Protein AF-A0A956WXM0-F1 (afdb_monomer_lite)

Secondary structure (DSSP, 8-state):
----SGGGSGGGTS--S-SS---TTPPPP--HHHHHHHHHHHHHTT--SSS-HHHHHHHHHHHHHHT-S-----SSHHHHHHHH-

Sequence (85 aa):
MTKQFVTDLAVFGGPPAFTEVLHVGRPNIGDRDRLLARIDEMLDRRWLTNHGPFVAELEAKLAAFLGVKHVIAMCNGTVALEIAA

pLDDT: mean 96.42, std 4.45, range [65.19, 98.81]

Foldseek 3Di:
DDDDDPCCDVVNPHDHPDPDDDDDPDDDDDDPVVVVVVVVVCVVVVPPDDPDPVQVVVFVVVCVVVVHDTDHDDPDDVVVVVVVD

Radius of gyration: 22.4 Å; chains: 1; bounding box: 45×36×57 Å

Structure (mmCIF, N/CA/C/O backbone):
data_AF-A0A956WXM0-F1
#
_entry.id   AF-A0A956WXM0-F1
#
loop_
_atom_site.group_PDB
_atom_site.id
_atom_site.type_symbol
_atom_site.label_atom_id
_atom_site.label_alt_id
_atom_site.label_comp_id
_atom_site.label_asym_id
_atom_site.label_entity_id
_atom_site.label_seq_id
_atom_site.pdbx_PDB_ins_code
_atom_site.Cartn_x
_atom_site.Cartn_y
_atom_site.Cartn_z
_atom_site.occupancy
_atom_site.B_iso_or_equiv
_atom_site.auth_seq_id
_atom_site.auth_comp_id
_atom_site.auth_asym_id
_atom_site.auth_atom_id
_atom_site.pdbx_PDB_model_num
ATOM 1 N N . MET A 1 1 ? -16.512 -13.046 28.994 1.00 65.19 1 MET A N 1
ATOM 2 C CA . MET A 1 1 ? -17.370 -12.667 30.138 1.00 65.19 1 MET A CA 1
ATOM 3 C C . MET A 1 1 ? -18.365 -11.634 29.662 1.00 65.19 1 MET A C 1
ATOM 5 O O . MET A 1 1 ? -17.947 -10.634 29.089 1.00 65.19 1 MET A O 1
ATOM 9 N N . THR A 1 2 ? -19.654 -11.878 29.864 1.00 83.62 2 THR A N 1
ATOM 10 C CA . THR A 1 2 ? -20.692 -10.887 29.567 1.00 83.62 2 THR A CA 1
ATOM 11 C C . THR A 1 2 ? -20.618 -9.781 30.617 1.00 83.62 2 THR A C 1
ATOM 13 O O . THR A 1 2 ? -20.687 -10.073 31.806 1.00 83.62 2 THR A O 1
ATOM 16 N N . LYS A 1 3 ? -20.417 -8.534 30.183 1.00 92.44 3 LYS A N 1
ATOM 17 C CA . LYS A 1 3 ? -20.419 -7.345 31.048 1.00 92.44 3 LYS A CA 1
ATOM 18 C C . LYS A 1 3 ? -21.872 -7.031 31.419 1.00 92.44 3 LYS A C 1
ATOM 20 O O . LYS A 1 3 ? -22.697 -6.950 30.512 1.00 92.44 3 LYS A O 1
ATOM 25 N N . GLN A 1 4 ? -22.193 -6.906 32.705 1.00 95.31 4 GLN A N 1
ATOM 26 C CA . GLN A 1 4 ? -23.569 -6.697 33.184 1.00 95.31 4 GLN A CA 1
ATOM 27 C C . GLN A 1 4 ? -23.747 -5.349 33.888 1.00 95.31 4 GLN A C 1
ATOM 29 O O . GLN A 1 4 ? -24.820 -4.756 33.809 1.00 95.31 4 GLN A O 1
ATOM 34 N N . PHE A 1 5 ? -22.692 -4.838 34.521 1.00 95.50 5 PHE A N 1
ATOM 35 C CA . PHE A 1 5 ? -22.680 -3.565 35.232 1.00 95.50 5 PHE A CA 1
ATOM 36 C C . PHE A 1 5 ? -21.698 -2.587 34.585 1.00 95.50 5 PHE A C 1
ATOM 38 O O . PHE A 1 5 ? -20.715 -2.984 33.959 1.00 95.50 5 PHE A O 1
ATOM 45 N N . VAL A 1 6 ? -21.928 -1.282 34.761 1.00 95.94 6 VAL A N 1
ATOM 46 C CA . VAL A 1 6 ? -21.032 -0.245 34.213 1.00 95.94 6 VAL A CA 1
ATOM 47 C C . VAL A 1 6 ? -19.612 -0.371 34.767 1.00 95.94 6 VAL A C 1
ATOM 49 O O . VAL A 1 6 ? -18.656 -0.224 34.016 1.00 95.94 6 VAL A O 1
ATOM 52 N N . THR A 1 7 ? -19.457 -0.753 36.035 1.00 96.12 7 THR A N 1
ATOM 53 C CA . THR A 1 7 ? -18.157 -1.010 36.679 1.00 96.12 7 THR A CA 1
ATOM 54 C C . THR A 1 7 ? -17.386 -2.168 36.048 1.00 96.12 7 THR A C 1
ATOM 56 O O . THR A 1 7 ? -16.177 -2.269 36.231 1.00 96.12 7 THR A O 1
ATOM 59 N N . ASP A 1 8 ? -18.049 -3.028 35.270 1.00 95.75 8 ASP A N 1
ATOM 60 C CA . ASP A 1 8 ? -17.370 -4.093 34.542 1.00 95.75 8 ASP A CA 1
ATOM 61 C C . ASP A 1 8 ? -16.615 -3.546 33.319 1.00 95.75 8 ASP A C 1
ATOM 63 O O . ASP A 1 8 ? -15.705 -4.210 32.816 1.00 95.75 8 ASP A O 1
ATOM 67 N N . LEU A 1 9 ? -16.990 -2.375 32.789 1.00 96.06 9 LEU A N 1
ATOM 68 C CA . LEU A 1 9 ? -16.342 -1.773 31.622 1.00 96.06 9 LEU A CA 1
ATOM 69 C C . LEU A 1 9 ? -14.986 -1.180 32.016 1.00 96.06 9 LEU A C 1
ATOM 71 O O . LEU A 1 9 ? -14.849 -0.533 33.051 1.00 96.06 9 LEU A O 1
ATOM 75 N N . ALA A 1 10 ? -13.983 -1.334 31.151 1.00 95.56 10 ALA A N 1
ATOM 76 C CA . ALA A 1 10 ? -12.619 -0.912 31.474 1.00 95.56 10 ALA A CA 1
ATOM 77 C C . ALA A 1 10 ? -12.449 0.590 31.695 1.00 95.56 10 ALA A C 1
ATOM 79 O O . ALA A 1 10 ? -11.653 1.001 32.532 1.00 95.56 10 ALA A O 1
ATOM 80 N N . VAL A 1 11 ? -13.249 1.409 31.009 1.00 96.62 11 VAL A N 1
ATOM 81 C CA . VAL A 1 11 ? -13.280 2.861 31.233 1.00 96.62 11 VAL A CA 1
ATOM 82 C C . VAL A 1 11 ? -13.690 3.229 32.671 1.00 96.62 11 VAL A C 1
ATOM 84 O O . VAL A 1 11 ? -13.372 4.318 33.133 1.00 96.62 11 VAL A O 1
ATOM 87 N N . PHE A 1 12 ? -14.343 2.310 33.394 1.00 97.06 12 PHE A N 1
ATOM 88 C CA . PHE A 1 12 ? -14.775 2.457 34.786 1.00 97.06 12 PHE A CA 1
ATOM 89 C C . PHE A 1 12 ? -13.971 1.584 35.775 1.00 97.06 12 PHE A C 1
ATOM 91 O O . PHE A 1 12 ? -14.420 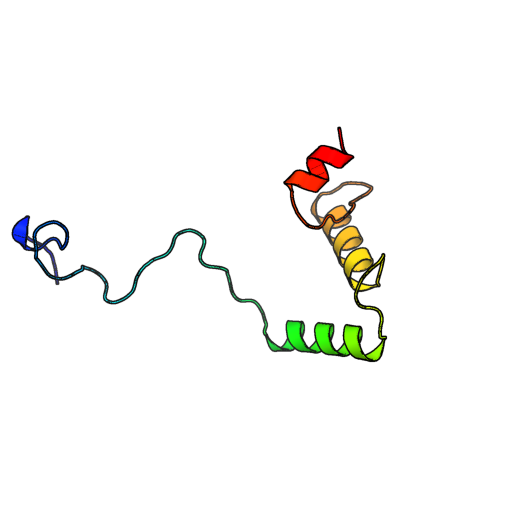1.359 36.895 1.00 97.06 12 PHE A O 1
ATOM 98 N N . GLY A 1 13 ? -12.786 1.092 35.388 1.00 94.62 13 GLY A N 1
ATOM 99 C CA . GLY A 1 13 ? -11.878 0.341 36.271 1.00 94.62 13 GLY A CA 1
ATOM 100 C C . GLY A 1 13 ? -12.040 -1.183 36.248 1.00 94.62 13 GLY A C 1
ATOM 101 O O . GLY A 1 13 ? -11.255 -1.887 36.881 1.00 94.62 13 GLY A O 1
ATOM 102 N N . GLY A 1 14 ? -13.012 -1.709 35.499 1.00 95.25 14 GLY A N 1
ATOM 103 C CA . GLY A 1 14 ? -13.116 -3.142 35.223 1.00 95.25 14 GLY A CA 1
ATOM 104 C C . GLY A 1 14 ? -12.025 -3.647 34.261 1.00 95.25 14 GLY A C 1
ATOM 105 O O . GLY A 1 14 ? -11.253 -2.870 33.699 1.00 95.25 14 GLY A O 1
ATOM 106 N N . PRO A 1 15 ? -11.942 -4.961 34.003 1.00 94.25 15 PRO A N 1
ATOM 107 C CA . PRO A 1 15 ? -10.983 -5.489 33.037 1.00 94.25 15 PRO A CA 1
ATOM 108 C C . PRO A 1 15 ? -11.404 -5.173 31.583 1.00 94.25 15 PRO A C 1
ATOM 110 O O . PRO A 1 15 ? -12.604 -5.199 31.280 1.00 94.25 15 PRO A O 1
ATOM 113 N N . PRO A 1 16 ? -10.467 -4.936 30.644 1.00 94.50 16 PRO A N 1
ATOM 114 C CA . PRO A 1 16 ? -10.755 -4.824 29.210 1.00 94.50 16 PRO A CA 1
ATOM 115 C C . PRO A 1 16 ? -11.571 -5.997 28.659 1.00 94.50 16 PRO A C 1
ATOM 117 O O . PRO A 1 16 ? -11.465 -7.129 29.126 1.00 94.50 16 PRO A O 1
ATOM 120 N N . ALA A 1 17 ? -12.415 -5.722 27.661 1.00 93.69 17 ALA A N 1
ATOM 121 C CA . ALA A 1 17 ? -13.209 -6.761 27.002 1.00 93.69 17 ALA A CA 1
ATOM 122 C C . ALA A 1 17 ? -12.358 -7.678 26.103 1.00 93.69 17 ALA A C 1
ATOM 124 O O . ALA A 1 17 ? -12.708 -8.840 25.915 1.00 93.69 17 ALA A O 1
ATOM 125 N N . PHE A 1 18 ? -11.241 -7.163 25.586 1.00 93.38 18 PHE A N 1
ATOM 126 C CA . PHE A 1 18 ? -10.286 -7.877 24.745 1.00 93.38 18 PHE A CA 1
ATOM 127 C C . PHE A 1 18 ? -8.913 -7.852 25.411 1.00 93.38 18 PHE A C 1
ATOM 129 O O . PHE A 1 18 ? -8.549 -6.866 26.050 1.00 93.38 18 PHE A O 1
ATOM 136 N N . THR A 1 19 ? -8.152 -8.929 25.251 1.00 93.69 19 THR A N 1
ATOM 137 C CA . THR A 1 19 ? -6.765 -9.020 25.733 1.00 93.69 19 THR A CA 1
ATOM 138 C C . THR A 1 19 ? -5.790 -8.270 24.832 1.00 93.69 19 THR A C 1
ATOM 140 O O . THR A 1 19 ? -4.723 -7.869 25.284 1.00 93.69 19 THR A O 1
ATOM 143 N N . GLU A 1 20 ? -6.162 -8.065 23.569 1.00 95.06 20 GLU A N 1
ATOM 144 C CA . GLU A 1 20 ? -5.365 -7.361 22.570 1.00 95.06 20 GLU A CA 1
ATOM 145 C C . GLU A 1 20 ? -6.073 -6.098 22.083 1.00 95.06 20 GLU A C 1
ATOM 147 O O . GLU A 1 20 ? -7.305 -6.015 22.052 1.00 95.06 20 GLU A O 1
ATOM 152 N N . VAL A 1 21 ? -5.278 -5.113 21.664 1.00 94.75 21 VAL A N 1
ATOM 153 C CA . VAL A 1 21 ? -5.789 -3.874 21.078 1.00 94.75 21 VAL A CA 1
ATOM 154 C C . VAL A 1 21 ? -6.218 -4.121 19.635 1.00 94.75 21 VAL A C 1
ATOM 156 O O . VAL A 1 21 ? -5.462 -4.639 18.811 1.00 94.75 21 VAL A O 1
ATOM 159 N N . LEU A 1 22 ? -7.433 -3.689 19.310 1.00 94.00 22 LEU A N 1
ATOM 160 C CA . LEU A 1 22 ? -7.966 -3.720 17.954 1.00 94.00 22 LEU A CA 1
ATOM 161 C C . LEU A 1 22 ? -7.716 -2.363 17.286 1.00 94.00 22 LEU A C 1
ATOM 163 O O . LEU A 1 22 ? -8.405 -1.384 17.564 1.00 94.00 22 LEU A O 1
ATOM 167 N N . HIS A 1 23 ? -6.703 -2.294 16.423 1.00 96.50 23 HIS A N 1
ATOM 168 C CA . HIS A 1 23 ? -6.332 -1.063 15.723 1.00 96.50 23 HIS A CA 1
ATOM 169 C C . HIS A 1 23 ? -7.111 -0.892 14.415 1.00 96.50 23 HIS A C 1
ATOM 171 O O . HIS A 1 23 ? -7.029 -1.733 13.517 1.00 96.50 23 HIS A O 1
ATOM 177 N N . VAL A 1 24 ? -7.797 0.244 14.269 1.00 97.12 24 VAL A N 1
ATOM 178 C CA . VAL A 1 24 ? -8.304 0.695 12.966 1.00 97.12 24 VAL A CA 1
ATOM 179 C C . VAL A 1 24 ? -7.112 0.984 12.053 1.00 97.12 24 VAL A C 1
ATOM 181 O O . VAL A 1 24 ? -6.158 1.639 12.465 1.00 97.12 24 VAL A O 1
ATOM 184 N N . GLY A 1 25 ? -7.155 0.475 10.820 1.00 95.81 25 GLY A N 1
ATOM 185 C CA . GLY A 1 25 ? -6.081 0.668 9.841 1.00 95.81 25 GLY A CA 1
ATOM 186 C C . GLY A 1 25 ? -4.854 -0.228 10.039 1.00 95.81 25 GLY A C 1
ATOM 187 O O . GLY A 1 25 ? -3.820 0.032 9.427 1.00 95.81 25 GLY A O 1
ATOM 188 N N . ARG A 1 26 ? -4.935 -1.285 10.865 1.00 96.56 26 ARG A N 1
ATOM 189 C CA . ARG A 1 26 ? -3.859 -2.287 10.960 1.00 96.56 26 ARG A CA 1
ATOM 190 C C . ARG A 1 26 ? -3.555 -2.855 9.557 1.00 96.56 26 ARG A C 1
ATOM 192 O O . ARG A 1 26 ? -4.494 -3.303 8.899 1.00 96.56 26 ARG A O 1
ATOM 199 N N . PRO A 1 27 ? -2.290 -2.856 9.089 1.00 96.56 27 PRO A N 1
ATOM 200 C CA . PRO A 1 27 ? -1.971 -3.303 7.735 1.00 96.56 27 PRO A CA 1
ATOM 201 C C . PRO A 1 27 ? -2.338 -4.769 7.492 1.00 96.56 27 PRO A C 1
ATOM 203 O O . PRO A 1 27 ? -2.026 -5.637 8.309 1.00 96.56 27 PRO A O 1
ATOM 206 N N . ASN A 1 28 ? -2.938 -5.046 6.333 1.00 96.44 28 ASN A N 1
ATOM 207 C CA . ASN A 1 28 ? -3.118 -6.411 5.849 1.00 96.44 28 ASN A CA 1
ATOM 208 C C . ASN A 1 28 ? -1.759 -6.970 5.414 1.00 96.44 28 ASN A C 1
ATOM 210 O O . ASN A 1 28 ? -1.066 -6.359 4.599 1.00 96.44 28 ASN A O 1
ATOM 214 N N . ILE A 1 29 ? -1.379 -8.130 5.949 1.00 96.44 29 ILE A N 1
ATOM 215 C CA . ILE A 1 29 ? -0.114 -8.783 5.605 1.00 96.44 29 ILE A CA 1
ATOM 216 C C . ILE A 1 29 ? -0.335 -9.693 4.399 1.00 96.44 29 ILE A C 1
ATOM 218 O O . ILE A 1 29 ? -1.170 -10.594 4.438 1.00 96.44 29 ILE A O 1
ATOM 222 N N . GLY A 1 30 ? 0.402 -9.423 3.322 1.00 95.12 30 GLY A N 1
ATOM 223 C CA . GLY A 1 30 ? 0.413 -10.250 2.119 1.00 95.12 30 GLY A CA 1
ATOM 224 C C . GLY A 1 30 ? 1.365 -11.444 2.219 1.00 95.12 30 GLY A C 1
ATOM 225 O O . GLY A 1 30 ? 1.912 -11.753 3.277 1.00 95.12 30 GLY A O 1
ATOM 226 N N . ASP A 1 31 ? 1.590 -12.090 1.079 1.00 98.25 31 ASP A N 1
ATOM 227 C CA . ASP A 1 31 ? 2.566 -13.170 0.935 1.00 98.25 31 ASP A CA 1
ATOM 228 C C . ASP A 1 31 ? 3.999 -12.644 1.140 1.00 98.25 31 ASP A C 1
ATOM 230 O O . ASP A 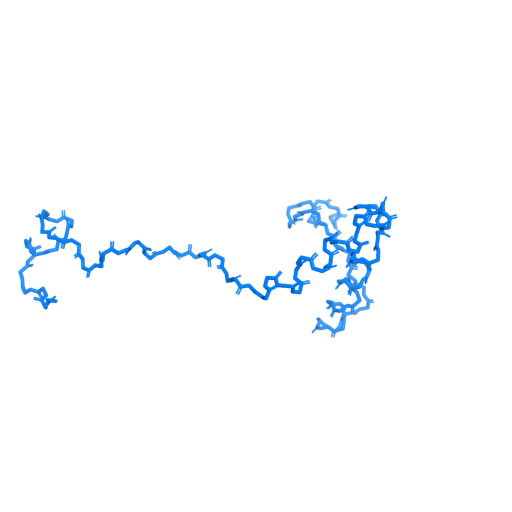1 31 ? 4.498 -11.815 0.369 1.00 98.25 31 ASP A O 1
ATOM 234 N N . ARG A 1 32 ? 4.643 -13.123 2.209 1.00 98.12 32 ARG A N 1
ATOM 235 C CA . ARG A 1 32 ? 5.998 -12.725 2.602 1.00 98.12 32 ARG A CA 1
ATOM 236 C C . ARG A 1 32 ? 7.048 -13.213 1.608 1.00 98.12 32 ARG A C 1
ATOM 238 O O . ARG A 1 32 ? 7.952 -12.446 1.286 1.00 98.12 32 ARG A O 1
ATOM 245 N N . ASP A 1 33 ? 6.929 -14.441 1.122 1.00 98.50 33 ASP A N 1
ATOM 246 C CA . ASP A 1 33 ? 7.942 -15.056 0.262 1.00 98.50 33 ASP A CA 1
ATOM 247 C C . ASP A 1 33 ? 7.944 -14.376 -1.106 1.00 98.50 33 ASP A C 1
ATOM 249 O O . ASP A 1 33 ? 8.995 -14.034 -1.649 1.00 98.50 33 ASP A O 1
ATOM 253 N N . ARG A 1 34 ? 6.752 -14.041 -1.614 1.00 98.19 34 ARG A N 1
ATOM 254 C CA . ARG A 1 34 ? 6.610 -13.245 -2.836 1.00 98.19 34 ARG A CA 1
ATOM 255 C C . ARG A 1 34 ? 7.205 -11.840 -2.704 1.00 98.19 34 ARG A C 1
ATOM 257 O O . ARG A 1 34 ? 7.742 -11.320 -3.684 1.00 98.19 34 ARG A O 1
ATOM 264 N N . LEU A 1 35 ? 7.075 -11.197 -1.540 1.00 98.06 35 LEU A N 1
ATOM 265 C CA . LEU A 1 35 ? 7.683 -9.885 -1.297 1.00 98.06 35 LEU A CA 1
ATOM 266 C C . LEU A 1 35 ? 9.211 -9.987 -1.292 1.00 98.06 35 LEU A C 1
ATOM 268 O O . LEU A 1 35 ? 9.867 -9.205 -1.979 1.00 98.06 35 LEU A O 1
ATOM 272 N N . LEU A 1 36 ? 9.762 -10.948 -0.546 1.00 98.44 36 LEU A N 1
ATOM 273 C CA . LEU A 1 36 ? 11.208 -11.136 -0.431 1.00 98.44 36 LEU A CA 1
ATOM 274 C C . LEU A 1 36 ? 11.843 -11.458 -1.786 1.00 98.44 36 LEU A C 1
ATOM 276 O O . LEU A 1 36 ? 12.803 -10.797 -2.159 1.00 98.44 36 LEU A O 1
ATOM 280 N N . ALA A 1 37 ? 11.222 -12.326 -2.589 1.00 98.56 37 ALA A N 1
ATOM 281 C CA . ALA A 1 37 ? 11.706 -12.629 -3.937 1.00 98.56 37 ALA A CA 1
ATOM 282 C C . ALA A 1 37 ? 11.814 -11.381 -4.839 1.00 98.56 37 ALA A C 1
ATOM 284 O O . ALA A 1 37 ? 12.746 -11.258 -5.631 1.00 98.56 37 ALA A O 1
ATOM 285 N N . ARG A 1 38 ? 10.884 -10.420 -4.716 1.00 98.19 38 ARG A N 1
ATOM 286 C CA . ARG A 1 38 ? 10.957 -9.147 -5.459 1.00 98.19 38 ARG A CA 1
ATOM 287 C C . ARG A 1 38 ? 12.055 -8.225 -4.941 1.00 98.19 38 ARG A C 1
ATOM 289 O O . ARG A 1 38 ? 12.662 -7.506 -5.731 1.00 98.19 38 ARG A O 1
ATOM 296 N N . ILE A 1 39 ? 12.283 -8.217 -3.628 1.00 98.25 39 ILE A N 1
ATOM 297 C CA . ILE A 1 39 ? 13.374 -7.451 -3.018 1.00 98.25 39 ILE A CA 1
ATOM 298 C C . ILE A 1 39 ? 14.718 -8.004 -3.497 1.00 98.25 39 ILE A C 1
ATOM 300 O O . ILE A 1 39 ? 15.555 -7.218 -3.932 1.00 98.25 39 ILE A O 1
ATOM 304 N N . ASP A 1 40 ? 14.890 -9.325 -3.496 1.00 98.62 40 ASP A N 1
ATOM 305 C CA . ASP A 1 40 ? 16.110 -9.978 -3.978 1.00 98.62 40 ASP A CA 1
ATOM 306 C C . ASP A 1 40 ? 16.373 -9.627 -5.448 1.00 98.62 40 ASP A C 1
ATOM 308 O O . ASP A 1 40 ? 17.446 -9.129 -5.784 1.00 98.62 40 ASP A O 1
ATOM 312 N N . GLU A 1 41 ? 15.358 -9.735 -6.313 1.00 98.38 41 GLU A N 1
ATOM 313 C CA . GLU A 1 41 ? 15.487 -9.352 -7.723 1.00 98.38 41 GLU A CA 1
ATOM 314 C C . GLU A 1 41 ? 15.887 -7.871 -7.900 1.00 98.38 41 GLU A C 1
ATOM 316 O O . GLU A 1 41 ? 16.710 -7.540 -8.759 1.00 98.38 41 GLU A O 1
ATOM 321 N N . MET A 1 42 ? 15.330 -6.958 -7.097 1.00 97.81 42 MET A N 1
ATOM 322 C CA . MET A 1 42 ? 15.694 -5.536 -7.125 1.00 97.81 42 MET A CA 1
ATOM 323 C C . MET A 1 42 ? 17.171 -5.314 -6.762 1.00 97.81 42 MET A C 1
ATOM 325 O O . MET A 1 42 ? 17.860 -4.512 -7.407 1.00 97.81 42 MET A O 1
ATOM 329 N N . LEU A 1 43 ? 17.643 -6.013 -5.726 1.00 98.38 43 LEU A N 1
ATOM 330 C CA . LEU A 1 43 ? 19.009 -5.924 -5.215 1.00 98.38 43 LEU A CA 1
ATOM 331 C C . LEU A 1 43 ? 20.017 -6.523 -6.203 1.00 98.38 43 LEU A C 1
ATOM 333 O O . LEU A 1 43 ? 21.012 -5.864 -6.509 1.00 98.38 43 LEU A O 1
ATOM 337 N N . ASP A 1 44 ? 19.724 -7.693 -6.774 1.00 98.50 44 ASP A N 1
ATOM 338 C CA . ASP A 1 44 ? 20.559 -8.361 -7.783 1.00 98.50 44 ASP A CA 1
ATOM 339 C C . ASP A 1 44 ? 20.741 -7.491 -9.033 1.00 98.50 44 ASP A C 1
ATOM 341 O O . ASP A 1 44 ? 21.841 -7.357 -9.579 1.00 98.50 44 ASP A O 1
ATOM 345 N N . ARG A 1 45 ? 19.666 -6.817 -9.459 1.00 97.62 45 ARG A N 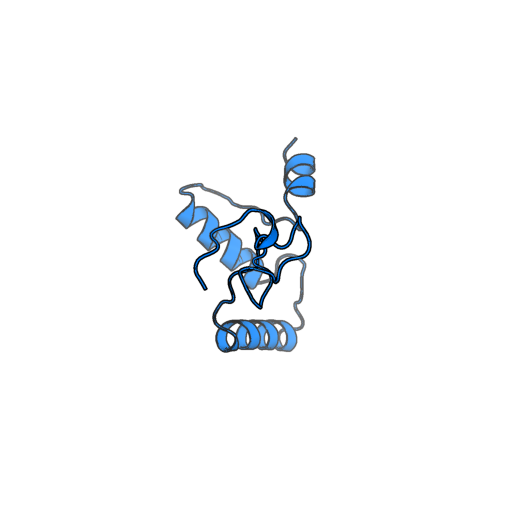1
ATOM 346 C CA . ARG A 1 45 ? 19.698 -5.847 -10.565 1.00 97.62 45 ARG A CA 1
ATOM 347 C C . ARG A 1 45 ? 20.464 -4.571 -10.217 1.00 97.62 45 ARG A C 1
ATOM 349 O O . ARG A 1 45 ? 20.827 -3.828 -11.128 1.00 97.62 45 ARG A O 1
ATOM 356 N N . ARG A 1 46 ? 20.677 -4.287 -8.927 1.00 97.88 46 ARG A N 1
ATOM 357 C CA . ARG A 1 46 ? 21.200 -3.013 -8.400 1.00 97.88 46 ARG A CA 1
ATOM 358 C C . ARG A 1 46 ? 20.415 -1.797 -8.905 1.00 97.88 46 ARG A C 1
ATOM 360 O O . ARG A 1 46 ? 20.969 -0.710 -9.054 1.00 97.88 46 ARG A O 1
ATOM 367 N N . TRP A 1 47 ? 19.116 -1.974 -9.156 1.00 97.94 47 TRP A N 1
ATOM 368 C CA . TRP A 1 47 ? 18.222 -0.923 -9.639 1.00 97.94 47 TRP A CA 1
ATOM 369 C C . TRP A 1 47 ? 17.078 -0.735 -8.647 1.00 97.94 47 TRP A C 1
ATOM 371 O O . TRP A 1 47 ? 16.042 -1.387 -8.732 1.00 97.94 47 TRP A O 1
ATOM 381 N N . LEU A 1 48 ? 17.291 0.168 -7.689 1.00 97.44 48 LEU A N 1
ATOM 382 C CA . LEU A 1 48 ? 16.435 0.291 -6.504 1.00 97.44 48 LEU A CA 1
ATOM 383 C C . LEU A 1 48 ? 15.310 1.334 -6.641 1.00 97.44 48 LEU A C 1
ATOM 385 O O . LEU A 1 48 ? 14.349 1.313 -5.883 1.00 97.44 48 LEU A O 1
ATOM 389 N N . THR A 1 49 ? 15.445 2.288 -7.564 1.00 96.88 49 THR A N 1
ATOM 390 C CA . THR A 1 49 ? 14.523 3.426 -7.741 1.00 96.88 49 THR A CA 1
ATOM 391 C C . THR A 1 49 ? 14.666 4.013 -9.153 1.00 96.88 49 THR A C 1
ATOM 393 O O . THR A 1 49 ? 15.358 3.433 -9.978 1.00 96.88 49 THR A O 1
ATOM 396 N N . ASN A 1 50 ? 14.059 5.165 -9.445 1.00 96.50 50 ASN A N 1
ATOM 397 C CA . ASN A 1 50 ? 14.199 5.911 -10.700 1.00 96.50 50 ASN A CA 1
ATOM 398 C C . ASN A 1 50 ? 13.763 5.078 -11.919 1.00 96.50 50 ASN A C 1
ATOM 400 O O . ASN A 1 50 ? 14.589 4.651 -12.723 1.00 96.50 50 ASN A O 1
ATOM 404 N N . HIS A 1 51 ? 12.450 4.846 -12.035 1.00 95.69 51 HIS A N 1
ATOM 405 C CA . HIS A 1 51 ? 11.819 4.149 -13.167 1.00 95.69 51 HIS A CA 1
ATOM 406 C C . HIS A 1 51 ? 12.317 2.697 -13.376 1.00 95.69 51 HIS A C 1
ATOM 408 O O . HIS A 1 51 ? 12.557 2.236 -14.493 1.00 95.69 51 HIS A O 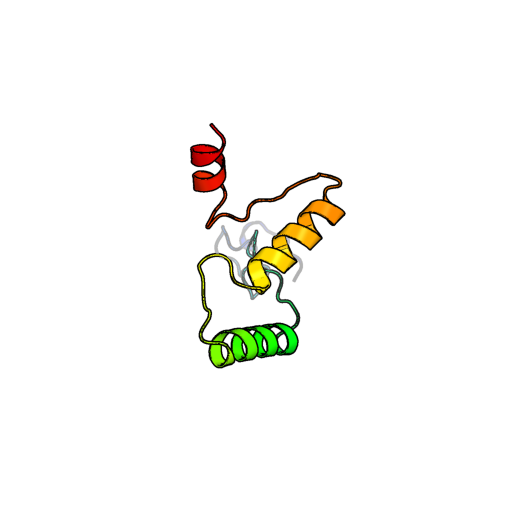1
ATOM 414 N N . GLY A 1 52 ? 12.474 1.957 -12.276 1.00 97.50 52 GLY A N 1
ATOM 415 C CA . GLY A 1 52 ? 12.797 0.528 -12.309 1.00 97.50 52 GLY A CA 1
ATOM 416 C C . GLY A 1 52 ? 11.641 -0.364 -12.801 1.00 97.50 52 GLY A C 1
ATOM 417 O O . GLY A 1 52 ? 10.497 0.081 -12.924 1.00 97.50 52 GLY A O 1
ATOM 418 N N . PRO A 1 53 ? 11.898 -1.662 -13.033 1.00 97.81 53 PRO A N 1
ATOM 419 C CA . PRO A 1 53 ? 10.904 -2.579 -13.599 1.00 97.81 53 PRO A CA 1
ATOM 420 C C . PRO A 1 53 ? 9.650 -2.741 -12.726 1.00 97.81 53 PRO A C 1
ATOM 422 O O . PRO A 1 53 ? 8.547 -2.870 -13.251 1.00 97.81 53 PRO A O 1
ATOM 425 N N . PHE A 1 54 ? 9.790 -2.692 -11.398 1.00 98.31 54 PHE A N 1
ATOM 426 C CA . PHE A 1 54 ? 8.658 -2.890 -10.491 1.00 98.31 54 PHE A CA 1
ATOM 427 C C . PHE A 1 54 ? 7.675 -1.720 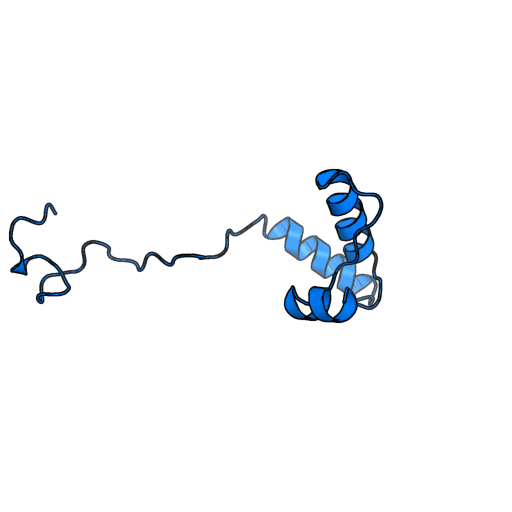-10.462 1.00 98.31 54 PHE A C 1
ATOM 429 O O . PHE A 1 54 ? 6.479 -1.957 -10.295 1.00 98.31 54 PHE A O 1
ATOM 436 N N . VAL A 1 55 ? 8.143 -0.480 -10.650 1.00 98.38 55 VAL A N 1
ATOM 437 C CA . VAL A 1 55 ? 7.229 0.668 -10.738 1.00 98.38 55 VAL A CA 1
ATOM 438 C C . VAL A 1 55 ? 6.484 0.658 -12.073 1.00 98.38 55 VAL A C 1
ATOM 440 O O . VAL A 1 55 ? 5.267 0.798 -12.072 1.00 98.38 55 VAL A O 1
ATOM 443 N N . ALA A 1 56 ? 7.168 0.328 -13.174 1.00 98.25 56 ALA A N 1
ATOM 444 C CA . ALA A 1 56 ? 6.532 0.177 -14.482 1.00 98.25 56 ALA A CA 1
ATOM 445 C C . ALA A 1 56 ? 5.471 -0.943 -14.487 1.00 98.25 56 ALA A C 1
ATOM 447 O O . ALA A 1 56 ? 4.381 -0.781 -15.035 1.00 98.25 56 ALA A O 1
ATOM 448 N N . GLU A 1 57 ? 5.756 -2.078 -13.837 1.00 98.44 57 GLU A N 1
ATOM 449 C CA . GLU A 1 57 ? 4.781 -3.161 -13.667 1.00 98.44 57 GLU A CA 1
ATOM 450 C C . GLU A 1 57 ? 3.568 -2.713 -12.837 1.00 98.44 57 GLU A C 1
ATOM 452 O O . GLU A 1 57 ? 2.427 -3.023 -13.191 1.00 98.44 57 GLU A O 1
ATOM 457 N N . LEU A 1 58 ? 3.803 -1.999 -11.730 1.00 98.50 58 LEU A N 1
ATOM 458 C CA . LEU A 1 58 ? 2.743 -1.482 -10.866 1.00 98.50 58 LEU A CA 1
ATOM 459 C C . LEU A 1 58 ? 1.832 -0.514 -11.630 1.00 98.50 58 LEU A C 1
ATOM 461 O O . LEU A 1 58 ? 0.613 -0.673 -11.593 1.00 98.50 58 LEU A O 1
ATOM 465 N N . GLU A 1 59 ? 2.413 0.448 -12.342 1.00 98.75 59 GLU A N 1
ATOM 466 C CA . GLU A 1 59 ? 1.689 1.436 -13.144 1.00 98.75 59 GLU A CA 1
ATOM 467 C C . GLU A 1 59 ? 0.845 0.766 -14.231 1.00 98.75 59 GLU A C 1
ATOM 469 O O . GLU A 1 59 ? -0.343 1.061 -14.351 1.00 98.75 59 GLU A O 1
ATOM 474 N N . ALA A 1 60 ? 1.409 -0.200 -14.964 1.00 98.75 60 ALA A N 1
ATOM 475 C CA . ALA A 1 60 ? 0.680 -0.940 -15.991 1.00 98.75 60 ALA A CA 1
ATOM 476 C C . ALA A 1 60 ? -0.504 -1.731 -15.408 1.00 98.75 60 ALA A C 1
ATOM 478 O O . ALA A 1 60 ? -1.613 -1.700 -15.950 1.00 98.75 60 ALA A O 1
ATOM 479 N N . LYS A 1 61 ? -0.296 -2.418 -14.276 1.00 98.75 61 LYS A N 1
ATOM 480 C CA . LYS A 1 61 ? -1.355 -3.180 -13.597 1.00 98.75 61 LYS A CA 1
ATOM 481 C C . LYS A 1 61 ? -2.452 -2.277 -13.048 1.00 98.75 61 LYS A C 1
ATOM 483 O O . LYS A 1 61 ? -3.625 -2.625 -13.160 1.00 98.75 61 LYS A O 1
ATOM 488 N N . LEU A 1 62 ? -2.092 -1.128 -12.480 1.00 98.69 62 LEU A N 1
ATOM 489 C CA . LEU A 1 62 ? -3.063 -0.157 -11.984 1.00 98.69 62 LEU A CA 1
ATOM 490 C C . LEU A 1 62 ? -3.835 0.506 -13.122 1.00 98.69 62 LEU A C 1
ATOM 492 O O . LEU A 1 62 ? -5.046 0.645 -13.003 1.00 98.69 62 LEU A O 1
ATOM 496 N N . ALA A 1 63 ? -3.183 0.857 -14.231 1.00 98.81 63 ALA A N 1
ATOM 497 C CA . ALA A 1 63 ? -3.860 1.412 -15.401 1.00 98.81 63 ALA A CA 1
ATOM 498 C C . ALA A 1 63 ? -4.935 0.447 -15.926 1.00 98.81 63 ALA A C 1
ATOM 500 O O . ALA A 1 63 ? -6.080 0.849 -16.138 1.00 98.81 63 ALA A O 1
ATOM 501 N N . ALA A 1 64 ? -4.596 -0.844 -16.027 1.00 98.75 64 ALA A N 1
ATOM 502 C CA . ALA A 1 64 ? -5.543 -1.890 -16.403 1.00 98.75 64 ALA A CA 1
ATOM 503 C C . ALA A 1 64 ? -6.674 -2.064 -15.373 1.00 98.75 64 ALA A C 1
ATOM 505 O O . ALA A 1 64 ? -7.839 -2.144 -15.756 1.00 98.75 64 AL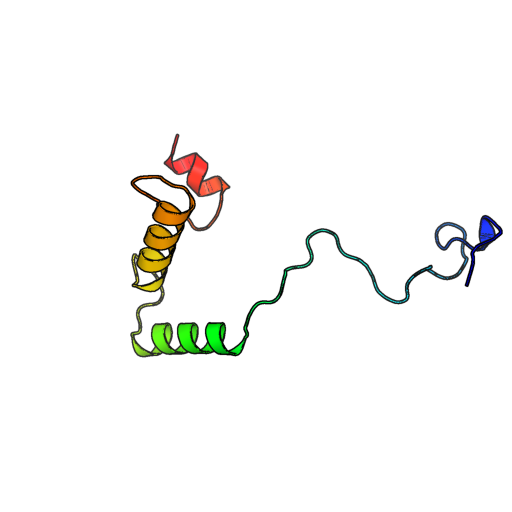A A O 1
ATOM 506 N N . PHE A 1 65 ? -6.350 -2.092 -14.076 1.00 98.69 65 PHE A N 1
ATOM 507 C CA . PHE A 1 65 ? -7.335 -2.240 -12.999 1.00 98.69 65 PHE A CA 1
ATOM 508 C C . PHE A 1 65 ? -8.322 -1.064 -12.926 1.00 98.69 65 PHE A C 1
ATOM 510 O O . PHE A 1 65 ? -9.512 -1.270 -12.708 1.00 98.69 65 PHE A O 1
ATOM 517 N N . LEU A 1 66 ? -7.834 0.162 -13.123 1.00 98.56 66 LEU A N 1
ATOM 518 C CA . LEU A 1 66 ? -8.624 1.393 -13.059 1.00 98.56 66 LEU A CA 1
ATOM 519 C C . LEU A 1 66 ? -9.344 1.718 -14.379 1.00 98.56 66 LEU A C 1
ATOM 521 O O . LEU A 1 66 ? -10.200 2.599 -14.397 1.00 98.56 66 LEU A O 1
ATOM 525 N N . GLY A 1 67 ? -8.999 1.047 -15.484 1.00 98.62 67 GLY A N 1
ATOM 526 C CA . GLY A 1 67 ? -9.569 1.323 -16.806 1.00 98.62 67 GLY A CA 1
ATOM 527 C C . GLY A 1 67 ? -9.117 2.659 -17.409 1.00 98.62 67 GLY A C 1
ATOM 528 O O . GLY A 1 67 ? -9.871 3.290 -18.148 1.00 98.62 67 GLY A O 1
ATOM 529 N N . VAL A 1 68 ? -7.898 3.108 -17.095 1.00 98.69 68 VAL A N 1
ATOM 530 C CA . VAL A 1 68 ? -7.323 4.373 -17.583 1.00 98.69 68 VAL A CA 1
ATOM 531 C C . VAL A 1 68 ? -6.114 4.122 -18.482 1.00 98.69 68 VAL A C 1
ATOM 533 O O . VAL A 1 68 ? -5.518 3.050 -18.465 1.00 98.69 68 VAL A O 1
ATOM 536 N N . LYS A 1 69 ? -5.725 5.124 -19.280 1.00 98.44 69 LYS A N 1
ATOM 537 C CA . LYS A 1 69 ? -4.589 4.994 -20.211 1.00 98.44 69 LYS A CA 1
ATOM 538 C C . LYS A 1 69 ? -3.231 4.981 -19.508 1.00 98.44 69 LYS A C 1
ATOM 540 O O . LYS A 1 69 ? -2.328 4.280 -19.953 1.00 98.44 69 LYS A O 1
ATOM 545 N N . HIS A 1 70 ? -3.083 5.775 -18.448 1.00 98.12 70 HIS A N 1
ATOM 546 C CA . HIS A 1 70 ? -1.802 6.011 -17.786 1.00 98.12 70 HIS A CA 1
ATOM 547 C C . HIS A 1 70 ? -1.978 6.097 -16.271 1.00 98.12 70 HIS A C 1
ATOM 549 O O . HIS A 1 70 ? -2.979 6.625 -15.787 1.00 98.12 70 HIS A O 1
ATOM 555 N N . VAL A 1 71 ? -0.974 5.611 -15.547 1.00 98.50 71 VAL A N 1
ATOM 556 C CA . VAL A 1 71 ? -0.784 5.795 -14.106 1.00 98.50 71 VAL A CA 1
ATOM 557 C C . VAL A 1 71 ? 0.670 6.202 -13.905 1.00 98.50 71 VAL A C 1
ATOM 559 O O . VAL A 1 71 ? 1.544 5.642 -14.558 1.00 98.50 71 VAL A O 1
ATOM 562 N N . ILE A 1 72 ? 0.906 7.170 -13.021 1.00 97.94 72 ILE A N 1
ATOM 563 C CA . ILE A 1 72 ? 2.245 7.592 -12.602 1.00 97.94 72 ILE A CA 1
ATOM 564 C C . ILE A 1 72 ? 2.322 7.375 -11.093 1.00 97.94 72 ILE A C 1
ATOM 566 O O . ILE A 1 72 ? 1.551 7.970 -10.335 1.00 97.94 72 ILE A O 1
ATOM 570 N N . ALA A 1 73 ? 3.200 6.481 -10.653 1.00 98.12 73 ALA A N 1
ATOM 571 C CA . ALA A 1 73 ? 3.366 6.166 -9.244 1.00 98.12 73 ALA A CA 1
ATOM 572 C C . ALA A 1 73 ? 4.228 7.231 -8.553 1.00 98.12 73 ALA A C 1
ATOM 574 O O . ALA A 1 73 ? 5.351 7.518 -8.963 1.00 98.12 73 ALA A O 1
ATOM 575 N N . MET A 1 74 ? 3.709 7.777 -7.454 1.00 97.81 74 MET A N 1
ATOM 576 C CA . MET A 1 74 ? 4.383 8.787 -6.638 1.00 97.81 74 MET A CA 1
ATOM 577 C C . MET A 1 74 ? 4.706 8.245 -5.247 1.00 97.81 74 MET A C 1
ATOM 579 O O . MET A 1 74 ? 4.140 7.247 -4.803 1.00 97.81 74 MET A O 1
ATOM 583 N N . CYS A 1 75 ? 5.605 8.920 -4.529 1.00 97.25 75 CYS A N 1
ATOM 584 C CA . CYS A 1 75 ? 6.026 8.491 -3.194 1.00 97.25 75 CYS A CA 1
ATOM 585 C C . CYS A 1 75 ? 4.900 8.552 -2.144 1.00 97.25 75 CYS A C 1
ATOM 587 O O . CYS A 1 75 ? 4.963 7.829 -1.152 1.00 97.25 75 CYS A O 1
ATOM 589 N N . ASN A 1 76 ? 3.883 9.399 -2.343 1.00 98.56 76 ASN A N 1
ATOM 590 C CA . ASN A 1 76 ? 2.656 9.454 -1.548 1.00 98.56 76 ASN A CA 1
ATOM 591 C C . ASN A 1 76 ? 1.554 10.250 -2.281 1.00 98.56 76 ASN A C 1
ATOM 593 O O . ASN A 1 76 ? 1.796 10.852 -3.328 1.00 98.56 76 ASN A O 1
ATOM 597 N N . GLY A 1 77 ? 0.344 10.255 -1.710 1.00 97.38 77 GLY A N 1
ATOM 598 C CA . GLY A 1 77 ? -0.818 10.939 -2.286 1.00 97.38 77 GLY A CA 1
ATOM 599 C C . GLY A 1 77 ? -0.715 12.467 -2.303 1.00 97.38 77 GLY A C 1
ATOM 600 O O . GLY A 1 77 ? -1.190 13.079 -3.251 1.00 97.38 77 GLY A O 1
ATOM 601 N N . THR A 1 78 ? -0.071 13.090 -1.313 1.00 98.38 78 THR A N 1
ATOM 602 C CA . THR A 1 78 ? 0.079 14.555 -1.268 1.00 98.38 78 THR A CA 1
ATOM 603 C C . THR A 1 78 ? 0.934 15.053 -2.428 1.00 98.38 78 THR A C 1
ATOM 605 O O . THR A 1 78 ? 0.490 15.909 -3.184 1.00 98.38 78 THR A O 1
ATOM 608 N N . VAL A 1 79 ? 2.106 14.448 -2.643 1.00 98.44 79 VAL A N 1
ATOM 609 C CA . VAL A 1 79 ? 2.997 14.816 -3.757 1.00 98.44 79 VAL A CA 1
ATOM 610 C C . VAL A 1 79 ? 2.333 14.545 -5.111 1.00 98.44 79 VAL A C 1
ATOM 612 O O . VAL A 1 79 ? 2.517 15.307 -6.055 1.00 98.44 79 VAL A O 1
ATOM 615 N N . ALA A 1 80 ? 1.522 13.485 -5.219 1.00 98.00 80 ALA A N 1
ATOM 616 C CA . ALA A 1 80 ? 0.758 13.225 -6.439 1.00 98.00 80 ALA A CA 1
ATOM 617 C C . ALA A 1 80 ? -0.207 14.371 -6.775 1.00 98.00 80 ALA A C 1
ATOM 619 O O . ALA A 1 80 ? -0.317 14.746 -7.939 1.00 98.00 80 ALA A O 1
ATOM 620 N N . LEU A 1 81 ? -0.871 14.942 -5.767 1.00 98.12 81 LEU A N 1
ATOM 621 C CA . LEU A 1 81 ? -1.756 16.092 -5.951 1.00 98.12 81 LEU A CA 1
ATOM 622 C C . LEU A 1 81 ? -0.975 17.365 -6.289 1.00 98.12 81 LEU A C 1
ATOM 624 O O . LEU A 1 81 ? -1.401 18.107 -7.164 1.00 98.12 81 LEU A O 1
ATOM 628 N N . GLU A 1 82 ? 0.169 17.595 -5.641 1.00 98.38 82 GLU A N 1
ATOM 629 C CA . GLU A 1 82 ? 1.032 18.753 -5.917 1.00 98.38 82 GLU A CA 1
ATOM 630 C C . GLU A 1 82 ? 1.568 18.762 -7.355 1.00 98.38 82 GLU A C 1
ATOM 632 O O . GLU A 1 82 ? 1.683 19.824 -7.952 1.00 98.38 82 GLU A O 1
ATOM 637 N N . ILE A 1 83 ? 1.881 17.591 -7.917 1.00 97.69 83 ILE A N 1
ATOM 638 C CA . ILE A 1 83 ? 2.377 17.460 -9.298 1.00 97.69 83 ILE A CA 1
ATOM 639 C C . ILE A 1 83 ? 1.242 17.513 -10.326 1.00 97.69 83 ILE A C 1
ATOM 641 O O . ILE A 1 83 ? 1.465 17.921 -11.463 1.00 97.69 83 ILE A O 1
ATOM 645 N N . ALA A 1 84 ? 0.044 17.050 -9.960 1.00 95.94 84 ALA A N 1
ATOM 646 C CA . ALA A 1 84 ? -1.105 17.027 -10.860 1.00 95.94 84 ALA A CA 1
ATOM 647 C C . ALA A 1 84 ? -1.808 18.390 -11.003 1.00 95.94 84 ALA A C 1
ATOM 649 O O . ALA A 1 84 ? -2.577 18.554 -11.952 1.00 95.94 84 ALA A O 1
ATOM 650 N N . ALA A 1 85 ? -1.594 19.304 -10.051 1.00 79.06 85 ALA A N 1
ATOM 651 C CA . ALA A 1 85 ? -2.154 20.657 -10.037 1.00 79.06 85 ALA A CA 1
ATOM 652 C C . ALA A 1 85 ? -1.520 21.561 -11.106 1.00 79.06 85 ALA A C 1
ATOM 654 O O . ALA A 1 85 ? -2.291 22.329 -11.726 1.00 79.06 85 ALA A O 1
#